Protein AF-A0A1S1ESU5-F1 (afdb_monomer_lite)

Sequence (89 aa):
MRKLVVVSAGVSDPSTTRILANRIAEAVDVQVSKRGEGLEIEYIELRELAVSLGTVMSTGLYDEKLRTALDTVSGADGLIAATPVFARP

Foldseek 3Di:
DAEEEEEFAADDVVGPLVVVSVVVVVVVQVVCVVVVHGYDYHYHYVNVCVVQVVCCVVPVDGDPVRVVVVVSVVPHPYYHYTYDDDDDD

pLDDT: mean 95.57, std 6.14, range [59.78, 98.81]

Structure (mmCIF, N/CA/C/O backbone):
data_AF-A0A1S1ESU5-F1
#
_entry.id   AF-A0A1S1ESU5-F1
#
loop_
_atom_site.group_PDB
_atom_site.id
_atom_site.type_symbol
_atom_site.label_atom_id
_atom_site.label_alt_id
_atom_site.label_comp_id
_atom_site.label_asym_id
_atom_site.label_entity_id
_atom_site.label_seq_id
_atom_site.pdbx_PDB_ins_code
_atom_site.Cartn_x
_atom_site.Cartn_y
_atom_site.Cartn_z
_atom_site.occupancy
_atom_site.B_iso_or_equiv
_atom_site.auth_seq_id
_atom_site.auth_comp_id
_atom_site.auth_asym_id
_atom_site.auth_atom_id
_atom_site.pdbx_PDB_model_num
ATOM 1 N N . MET A 1 1 ? -6.685 -6.745 15.195 1.00 84.81 1 MET A N 1
ATOM 2 C CA . MET A 1 1 ? -6.379 -5.418 14.626 1.00 84.81 1 MET A CA 1
ATOM 3 C C . MET A 1 1 ? -6.570 -5.554 13.129 1.00 84.81 1 MET A C 1
ATOM 5 O O . MET A 1 1 ? -6.109 -6.555 12.596 1.00 84.81 1 MET A O 1
ATOM 9 N N . ARG A 1 2 ? -7.342 -4.667 12.499 1.00 96.31 2 ARG A N 1
ATOM 10 C CA . ARG A 1 2 ? -7.571 -4.684 11.048 1.00 96.31 2 ARG A CA 1
ATOM 11 C C . ARG A 1 2 ? -6.350 -4.120 10.338 1.00 96.31 2 ARG A C 1
ATOM 13 O O . ARG A 1 2 ? -5.749 -3.195 10.869 1.00 96.31 2 ARG A O 1
ATOM 20 N N . LYS A 1 3 ? -6.018 -4.628 9.157 1.00 98.19 3 LYS A N 1
ATOM 21 C CA . LYS A 1 3 ? -4.893 -4.147 8.349 1.00 98.19 3 LYS A CA 1
ATOM 22 C C . LYS A 1 3 ? -5.376 -3.325 7.163 1.00 98.19 3 LYS A C 1
ATOM 24 O O . LYS A 1 3 ? -6.107 -3.829 6.315 1.00 98.19 3 LYS A O 1
ATOM 29 N N . LEU A 1 4 ? -4.952 -2.072 7.086 1.00 98.62 4 LEU A N 1
ATOM 30 C CA . LEU A 1 4 ? -5.166 -1.192 5.943 1.00 98.62 4 LEU A CA 1
ATOM 31 C C . LEU A 1 4 ? -3.836 -0.961 5.234 1.00 98.62 4 LEU A C 1
ATOM 33 O O . LEU A 1 4 ? -2.884 -0.478 5.841 1.00 98.62 4 LEU A O 1
ATOM 37 N N . VAL A 1 5 ? -3.794 -1.234 3.935 1.00 98.81 5 VAL A N 1
ATOM 38 C CA . VAL A 1 5 ? -2.636 -0.903 3.103 1.00 98.81 5 VAL A CA 1
ATOM 39 C C . VAL A 1 5 ? -2.948 0.306 2.238 1.00 98.81 5 VAL A C 1
ATOM 41 O O . VAL A 1 5 ? -3.998 0.390 1.599 1.00 98.81 5 VAL A O 1
ATOM 44 N N . VAL A 1 6 ? -2.018 1.252 2.203 1.00 98.69 6 VAL A N 1
ATOM 45 C CA . VAL A 1 6 ? -2.102 2.466 1.397 1.00 98.69 6 VAL A CA 1
ATOM 46 C C . VAL A 1 6 ? -1.003 2.439 0.344 1.00 98.69 6 VAL A C 1
ATOM 48 O O . VAL A 1 6 ? 0.174 2.593 0.659 1.00 98.69 6 VAL A O 1
ATOM 51 N N . VAL A 1 7 ? -1.384 2.280 -0.919 1.00 98.50 7 VAL A N 1
ATOM 52 C CA . VAL A 1 7 ? -0.477 2.310 -2.068 1.00 98.50 7 VAL A CA 1
ATOM 53 C C . VAL A 1 7 ? -0.527 3.694 -2.713 1.00 98.50 7 VAL A C 1
ATOM 55 O O . VAL A 1 7 ? -1.570 4.120 -3.209 1.00 98.50 7 VAL A O 1
ATOM 58 N N . SER A 1 8 ? 0.604 4.398 -2.723 1.00 97.94 8 SER A N 1
ATOM 59 C CA . SER A 1 8 ? 0.760 5.722 -3.336 1.00 97.94 8 SER A CA 1
ATOM 60 C C . SER A 1 8 ? 1.686 5.649 -4.551 1.00 97.94 8 SER A C 1
ATOM 62 O O . SER A 1 8 ? 2.824 5.189 -4.464 1.00 97.94 8 SER A O 1
ATOM 64 N N . ALA A 1 9 ? 1.199 6.139 -5.692 1.00 96.50 9 ALA A N 1
ATOM 65 C CA . ALA A 1 9 ? 1.953 6.233 -6.943 1.00 96.50 9 ALA A CA 1
ATOM 66 C C . ALA A 1 9 ? 2.528 7.641 -7.206 1.00 96.50 9 ALA A C 1
ATOM 68 O O . ALA A 1 9 ? 2.878 7.973 -8.337 1.00 96.50 9 ALA A O 1
ATOM 69 N N . GLY A 1 10 ? 2.596 8.502 -6.183 1.00 93.38 10 GLY A N 1
ATOM 70 C CA . GLY A 1 10 ? 3.171 9.840 -6.319 1.00 93.38 10 GLY A CA 1
ATOM 71 C C . GLY A 1 10 ? 4.691 9.809 -6.520 1.00 93.38 10 GLY A C 1
ATOM 72 O O . GLY A 1 10 ? 5.405 9.097 -5.814 1.00 93.38 10 GLY A O 1
ATOM 73 N N . VAL A 1 11 ? 5.186 10.610 -7.466 1.00 91.88 11 VAL A N 1
ATOM 74 C CA . VAL A 1 11 ? 6.598 10.609 -7.905 1.00 91.88 11 VAL A CA 1
ATOM 75 C C . VAL A 1 11 ? 7.427 11.795 -7.391 1.00 91.88 11 VAL A C 1
ATOM 77 O O . VAL A 1 11 ? 8.628 11.846 -7.633 1.00 91.88 11 VAL A O 1
ATOM 80 N N . SER A 1 12 ? 6.805 12.748 -6.693 1.00 88.75 12 SER A N 1
ATOM 81 C CA . SER A 1 12 ? 7.459 13.946 -6.141 1.00 88.75 12 SER A CA 1
ATOM 82 C C . SER A 1 12 ? 7.657 13.845 -4.628 1.00 88.75 12 SER A C 1
ATOM 84 O O . SER A 1 12 ? 6.952 13.084 -3.965 1.00 88.75 12 SER A O 1
ATOM 86 N N . ASP A 1 13 ? 8.564 14.657 -4.082 1.00 86.19 13 ASP A N 1
ATOM 87 C CA . ASP A 1 13 ? 8.758 14.826 -2.640 1.00 86.19 13 ASP A CA 1
ATOM 88 C C . ASP A 1 13 ? 8.758 16.331 -2.281 1.00 86.19 13 ASP A C 1
ATOM 90 O O . ASP A 1 13 ? 9.673 17.044 -2.703 1.00 86.19 13 ASP A O 1
ATOM 94 N N . PRO A 1 14 ? 7.724 16.860 -1.590 1.00 84.69 14 PRO A N 1
ATOM 95 C CA . PRO A 1 14 ? 6.549 16.153 -1.066 1.00 84.69 14 PRO A CA 1
ATOM 96 C C . PRO A 1 14 ? 5.540 15.735 -2.159 1.00 84.69 14 PRO A C 1
ATOM 98 O O . PRO A 1 14 ? 5.397 16.388 -3.192 1.00 84.69 14 PRO A O 1
ATOM 101 N N . SER A 1 15 ? 4.780 14.661 -1.906 1.00 90.75 15 SER A N 1
ATOM 102 C CA . SER A 1 15 ? 3.753 14.121 -2.820 1.00 90.75 15 SER A CA 1
ATOM 103 C C . SER A 1 15 ? 2.334 14.523 -2.400 1.00 90.75 15 SER A C 1
ATOM 105 O O . SER A 1 15 ? 1.834 14.098 -1.357 1.00 90.75 15 SER A O 1
ATOM 107 N N . THR A 1 16 ? 1.624 15.273 -3.247 1.00 94.31 16 THR A N 1
ATOM 108 C CA . THR A 1 16 ? 0.196 15.595 -3.037 1.00 94.31 16 THR A CA 1
ATOM 109 C C . THR A 1 16 ? -0.693 14.352 -3.079 1.00 94.31 16 THR A C 1
ATOM 111 O O . THR A 1 16 ? -1.667 14.267 -2.332 1.00 94.31 16 THR A O 1
ATOM 114 N N . THR A 1 17 ? -0.325 13.355 -3.891 1.00 96.12 17 THR A N 1
ATOM 115 C CA . THR A 1 17 ? -0.985 12.041 -3.925 1.00 96.12 17 THR A CA 1
ATOM 116 C C . THR A 1 17 ? -0.879 11.342 -2.570 1.00 96.12 17 THR A C 1
ATOM 118 O O . THR A 1 17 ? -1.882 10.843 -2.061 1.00 96.12 17 THR A O 1
ATOM 121 N N . ARG A 1 18 ? 0.303 11.371 -1.937 1.00 95.88 18 ARG A N 1
ATOM 122 C CA . ARG A 1 18 ? 0.520 10.773 -0.613 1.00 95.88 18 ARG A CA 1
ATOM 123 C C . ARG A 1 18 ? -0.228 11.526 0.484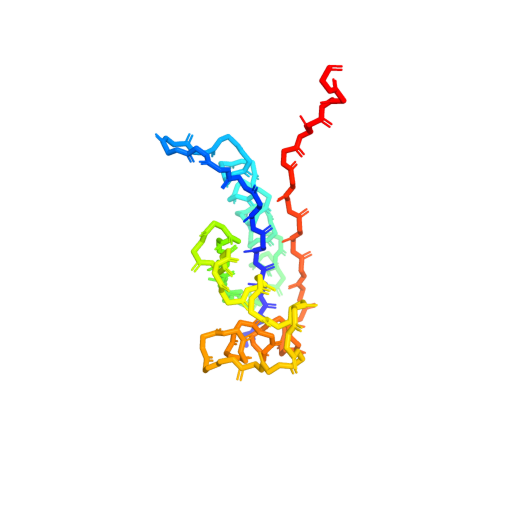 1.00 95.88 18 ARG A C 1
ATOM 125 O O . ARG A 1 18 ? -0.825 10.894 1.346 1.00 95.88 18 ARG A O 1
ATOM 132 N N . ILE A 1 19 ? -0.255 12.859 0.429 1.00 96.75 19 ILE A N 1
ATOM 133 C CA . ILE A 1 19 ? -1.013 13.680 1.389 1.00 96.75 19 ILE A CA 1
ATOM 134 C C . ILE A 1 19 ? -2.508 13.346 1.331 1.00 96.75 19 ILE A C 1
ATOM 136 O O . ILE A 1 19 ? -3.136 13.171 2.374 1.00 96.75 19 ILE A O 1
ATOM 140 N N . LEU A 1 20 ? -3.083 13.231 0.129 1.00 97.12 20 LEU A N 1
ATOM 141 C CA . LEU A 1 20 ? -4.477 12.815 -0.031 1.00 97.12 20 LEU A CA 1
ATOM 142 C C . LEU A 1 20 ? -4.704 11.403 0.528 1.00 97.12 20 LEU A C 1
ATOM 144 O O . LEU A 1 20 ? -5.652 11.196 1.279 1.00 97.12 20 LEU A O 1
ATOM 148 N N . ALA A 1 21 ? -3.822 10.457 0.201 1.00 98.12 21 ALA A N 1
ATOM 149 C CA . ALA A 1 21 ? -3.920 9.081 0.676 1.00 98.12 21 ALA A CA 1
ATOM 150 C C . ALA A 1 21 ? -3.873 8.986 2.214 1.00 98.12 21 ALA A C 1
ATOM 152 O O . ALA A 1 21 ? -4.703 8.296 2.801 1.00 98.12 21 ALA A O 1
ATOM 153 N N . ASN A 1 22 ? -2.977 9.740 2.866 1.00 97.69 22 ASN A N 1
ATOM 154 C CA . ASN A 1 22 ? -2.894 9.817 4.329 1.00 97.69 22 ASN A CA 1
ATOM 155 C C . ASN A 1 22 ? -4.198 10.346 4.941 1.00 97.69 22 ASN A C 1
ATOM 157 O O . ASN A 1 22 ? -4.716 9.746 5.873 1.00 97.69 22 ASN A O 1
ATOM 161 N N . ARG A 1 23 ? -4.783 11.415 4.382 1.00 98.31 23 ARG A N 1
ATOM 162 C CA . ARG A 1 23 ? -6.055 11.972 4.883 1.00 98.31 23 ARG A CA 1
ATOM 163 C C . ARG A 1 23 ? -7.214 10.982 4.772 1.00 98.31 23 ARG A C 1
ATOM 165 O O . ARG A 1 23 ? -8.076 10.939 5.645 1.00 98.31 23 ARG A O 1
ATOM 172 N N . ILE A 1 24 ? -7.251 10.191 3.698 1.00 98.56 24 ILE A N 1
ATOM 173 C CA . ILE A 1 24 ? -8.251 9.126 3.546 1.00 98.56 24 ILE A CA 1
ATOM 174 C C . ILE A 1 24 ? -8.003 8.035 4.596 1.00 98.56 24 ILE A C 1
ATOM 176 O O . ILE A 1 24 ? -8.951 7.609 5.247 1.00 98.56 24 ILE A O 1
ATOM 180 N N . ALA A 1 25 ? -6.750 7.622 4.804 1.00 98.56 25 ALA A N 1
ATOM 181 C CA . ALA A 1 25 ? -6.393 6.611 5.799 1.00 98.56 25 ALA A CA 1
ATOM 182 C C . ALA A 1 25 ? -6.744 7.048 7.234 1.00 98.56 25 ALA A C 1
ATOM 184 O O . ALA A 1 25 ? -7.357 6.278 7.968 1.00 98.56 25 ALA A O 1
ATOM 185 N N . GLU A 1 26 ? -6.464 8.302 7.600 1.00 98.31 26 GLU A N 1
ATOM 186 C CA . GLU A 1 26 ? -6.876 8.913 8.874 1.00 98.31 26 GLU A CA 1
ATOM 187 C C . GLU A 1 26 ? -8.403 8.894 9.046 1.00 98.31 26 GLU A C 1
ATOM 189 O O . GLU A 1 26 ? -8.920 8.551 10.109 1.00 98.31 26 GLU A O 1
ATOM 194 N N . ALA A 1 27 ? -9.159 9.216 7.990 1.00 98.50 27 ALA A N 1
ATOM 195 C CA . ALA A 1 27 ? -10.616 9.154 8.040 1.00 98.50 27 ALA A CA 1
ATOM 196 C C . ALA A 1 27 ? -11.130 7.716 8.230 1.00 98.50 27 ALA A C 1
ATOM 198 O O . ALA A 1 27 ? -12.106 7.515 8.956 1.00 98.50 27 ALA A O 1
ATOM 199 N N . VAL A 1 28 ? -10.484 6.720 7.611 1.00 98.31 28 VAL A N 1
ATOM 200 C CA . VAL A 1 28 ? -10.811 5.298 7.806 1.00 98.31 28 VAL A CA 1
ATOM 201 C C . VAL A 1 28 ? -10.514 4.871 9.244 1.00 98.31 28 VAL A C 1
ATOM 203 O O . VAL A 1 28 ? -11.384 4.268 9.871 1.00 98.31 28 VAL A O 1
ATOM 206 N N . ASP A 1 29 ? -9.357 5.243 9.795 1.00 98.19 29 ASP A N 1
ATOM 207 C CA . ASP A 1 29 ? -8.984 4.947 11.183 1.00 98.19 29 ASP A CA 1
ATOM 208 C C . ASP A 1 29 ? -10.012 5.479 12.186 1.00 98.19 29 ASP A C 1
ATOM 210 O O . ASP A 1 29 ? -10.497 4.739 13.043 1.00 98.19 29 ASP A O 1
ATOM 214 N N . VAL A 1 30 ? -10.464 6.724 12.007 1.00 98.19 30 VAL A N 1
ATOM 215 C CA . VAL A 1 30 ? -11.531 7.306 12.835 1.00 98.19 30 VAL A CA 1
ATOM 216 C C . VAL A 1 30 ? -12.814 6.469 12.775 1.00 98.19 30 VAL A C 1
ATOM 218 O O . VAL A 1 30 ? -13.490 6.299 13.791 1.00 98.19 30 VAL A O 1
ATOM 221 N N . GLN A 1 31 ? -13.192 5.951 11.603 1.00 97.94 31 GLN A N 1
ATOM 222 C CA . GLN A 1 31 ? -14.411 5.145 11.458 1.00 97.94 31 GLN A CA 1
ATOM 223 C C . GLN A 1 31 ? -14.270 3.739 12.046 1.00 97.94 31 GLN A C 1
ATOM 225 O O . GLN A 1 31 ? -15.242 3.227 12.603 1.00 97.94 31 GLN A O 1
ATOM 230 N N . VAL A 1 32 ? -13.090 3.125 11.943 1.00 97.50 32 VAL A N 1
ATOM 231 C CA . VAL A 1 32 ? -12.794 1.815 12.542 1.00 97.50 32 VAL A CA 1
ATOM 232 C C . VAL A 1 32 ? -12.741 1.937 14.067 1.00 97.50 32 VAL A C 1
ATOM 234 O O . VAL A 1 32 ? -13.441 1.206 14.768 1.00 97.50 32 VAL A O 1
ATOM 237 N N . SER A 1 33 ? -12.043 2.953 14.575 1.00 95.81 33 SER A N 1
ATOM 238 C CA . SER A 1 33 ? -11.947 3.262 16.005 1.00 95.81 33 SER A CA 1
ATOM 239 C C . SER A 1 33 ? -13.313 3.519 16.648 1.00 95.81 33 SER A C 1
ATOM 241 O O . SER A 1 33 ? -13.589 3.036 17.745 1.00 95.81 33 SER A O 1
ATOM 243 N N . LYS A 1 34 ? -14.234 4.203 15.951 1.00 97.06 34 LYS A N 1
ATOM 244 C CA . LYS A 1 34 ? -15.622 4.408 16.420 1.00 97.06 34 LYS A CA 1
ATOM 245 C C . LYS A 1 34 ? -16.405 3.111 16.643 1.00 97.06 34 LYS A C 1
ATOM 247 O O . LYS A 1 34 ? -17.387 3.126 17.379 1.00 97.06 34 LYS A O 1
ATOM 252 N N . ARG A 1 35 ? -15.999 2.008 16.011 1.00 96.06 35 ARG A N 1
ATOM 253 C CA . ARG A 1 35 ? -16.607 0.678 16.184 1.00 96.06 35 ARG A CA 1
ATOM 254 C C . ARG A 1 35 ? -15.953 -0.125 17.312 1.00 96.06 35 ARG A C 1
ATOM 256 O O . ARG A 1 35 ? -16.357 -1.256 17.553 1.00 96.06 35 ARG A O 1
ATOM 263 N N . GLY A 1 36 ? -14.967 0.450 18.005 1.00 96.44 36 GLY A N 1
ATOM 264 C CA . GLY A 1 36 ? -14.184 -0.237 19.033 1.00 96.44 36 GLY A CA 1
ATOM 265 C C . GLY A 1 36 ? -13.137 -1.201 18.467 1.00 96.44 36 GLY A C 1
ATOM 266 O O . GLY A 1 36 ? -12.596 -2.015 19.210 1.00 96.44 36 GLY A O 1
ATOM 267 N N . GLU A 1 37 ? -12.852 -1.130 17.164 1.00 96.56 37 GLU A N 1
ATOM 268 C CA . GLU A 1 37 ? -11.795 -1.900 16.505 1.00 96.56 37 GLU A CA 1
ATOM 269 C C . GLU A 1 37 ? -10.523 -1.043 16.365 1.00 96.56 37 GLU A C 1
ATOM 271 O O . GLU A 1 37 ? -10.598 0.179 16.294 1.00 96.56 37 GLU A O 1
ATOM 276 N N . GLY A 1 38 ? -9.348 -1.675 16.306 1.00 95.81 38 GLY A N 1
ATOM 277 C CA . GLY A 1 38 ? -8.079 -0.996 16.004 1.00 95.81 38 GLY A CA 1
ATOM 278 C C . GLY A 1 38 ? -7.630 -1.236 14.563 1.00 95.81 38 GLY A C 1
ATOM 279 O O . GLY A 1 38 ? -7.834 -2.343 14.048 1.00 95.81 38 GLY A O 1
ATOM 280 N N . LEU A 1 39 ? -6.987 -0.238 13.952 1.00 98.06 39 LEU A N 1
ATOM 281 C CA . LEU A 1 39 ? -6.485 -0.267 12.577 1.00 98.06 39 LEU A CA 1
ATOM 282 C C . LEU A 1 39 ? -4.953 -0.124 12.539 1.00 98.06 39 LEU A C 1
ATOM 284 O O . LEU A 1 39 ? -4.394 0.840 13.049 1.00 98.06 39 LEU A O 1
ATOM 288 N N . GLU A 1 40 ? -4.279 -1.083 11.916 1.00 98.19 40 GLU A N 1
ATOM 289 C CA . GLU A 1 40 ? -2.866 -1.019 11.542 1.00 98.19 40 GLU A CA 1
ATOM 290 C C . GLU A 1 40 ? -2.776 -0.494 10.107 1.00 98.19 40 GLU A C 1
ATOM 292 O O . GLU A 1 40 ? -3.448 -1.025 9.221 1.00 98.19 40 GLU A O 1
ATOM 297 N N . ILE A 1 41 ? -1.981 0.555 9.875 1.00 98.38 41 ILE A N 1
ATOM 298 C CA . ILE A 1 41 ? -1.857 1.188 8.558 1.00 98.38 41 ILE A CA 1
ATOM 299 C C . ILE A 1 41 ? -0.430 1.022 8.042 1.00 98.38 41 ILE A C 1
ATOM 301 O O . ILE A 1 41 ? 0.509 1.589 8.601 1.00 98.38 41 ILE A O 1
ATOM 305 N N . GLU A 1 42 ? -0.282 0.299 6.936 1.00 98.25 42 GLU A N 1
ATOM 306 C CA . GLU A 1 42 ? 0.980 0.138 6.217 1.00 98.25 42 GLU A CA 1
ATOM 307 C C . GLU A 1 42 ? 0.965 0.968 4.931 1.00 98.25 42 GLU A C 1
ATOM 309 O O . GLU A 1 42 ? -0.027 1.015 4.202 1.00 98.25 42 GLU A O 1
ATOM 314 N N . TYR A 1 43 ? 2.082 1.627 4.630 1.00 97.81 43 TYR A N 1
ATOM 315 C CA . TYR A 1 43 ? 2.198 2.489 3.460 1.00 97.81 43 TYR A CA 1
ATOM 316 C C . TYR A 1 43 ? 3.232 1.952 2.477 1.00 97.81 43 TYR A C 1
ATOM 318 O O . TYR A 1 43 ? 4.385 1.733 2.839 1.00 97.81 43 TYR A O 1
ATOM 326 N N . ILE A 1 44 ? 2.832 1.834 1.213 1.00 98.25 44 ILE A N 1
ATOM 327 C CA . ILE A 1 44 ? 3.677 1.400 0.103 1.00 98.25 44 ILE A CA 1
ATOM 328 C C . ILE A 1 44 ? 3.805 2.546 -0.899 1.00 98.25 44 ILE A C 1
ATOM 330 O O . ILE A 1 44 ? 2.820 3.017 -1.471 1.00 98.25 44 ILE A O 1
ATOM 334 N N . GLU A 1 45 ? 5.038 2.982 -1.140 1.00 96.56 45 GLU A N 1
ATOM 335 C CA . GLU A 1 45 ? 5.359 4.021 -2.119 1.00 96.56 45 GLU A CA 1
ATOM 336 C C . GLU A 1 45 ? 5.904 3.387 -3.396 1.00 96.56 45 GLU A C 1
ATOM 338 O O . GLU A 1 45 ? 7.013 2.850 -3.414 1.00 96.56 45 GLU A O 1
ATOM 343 N N . LEU A 1 46 ? 5.155 3.475 -4.498 1.00 96.19 46 LEU A N 1
ATOM 344 C CA . LEU A 1 46 ? 5.548 2.812 -5.746 1.00 96.19 46 LEU A CA 1
ATOM 345 C C . LEU A 1 46 ? 6.861 3.352 -6.320 1.00 96.19 46 LEU A C 1
ATOM 347 O O . LEU A 1 46 ? 7.589 2.598 -6.963 1.00 96.19 46 LEU A O 1
ATOM 351 N N . ARG A 1 47 ? 7.215 4.618 -6.048 1.00 94.19 47 ARG A N 1
ATOM 352 C CA . ARG A 1 47 ? 8.518 5.181 -6.451 1.00 94.19 47 ARG A CA 1
ATOM 353 C C . ARG A 1 47 ? 9.691 4.372 -5.888 1.00 94.19 47 ARG A C 1
ATOM 355 O O . ARG A 1 47 ? 10.709 4.225 -6.552 1.00 94.19 47 ARG A O 1
ATOM 362 N N . GLU A 1 48 ? 9.534 3.798 -4.696 1.00 95.06 48 GLU A N 1
ATOM 363 C CA . GLU A 1 48 ? 10.569 2.993 -4.048 1.00 95.06 48 GLU A CA 1
ATOM 364 C C . GLU A 1 48 ? 10.631 1.568 -4.608 1.00 95.06 48 GLU A C 1
ATOM 366 O O . GLU A 1 48 ? 11.633 0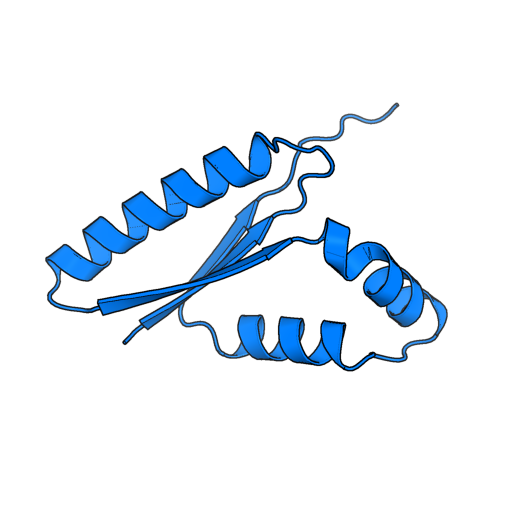.878 -4.421 1.00 95.06 48 GLU A O 1
ATOM 371 N N . LEU A 1 49 ? 9.574 1.127 -5.294 1.00 97.12 49 LEU A N 1
ATOM 372 C CA . LEU A 1 49 ? 9.473 -0.170 -5.963 1.00 97.12 49 LEU A CA 1
ATOM 373 C C . LEU A 1 49 ? 9.713 -0.075 -7.474 1.00 97.12 49 LEU A C 1
ATOM 375 O O . LEU A 1 49 ? 9.631 -1.089 -8.158 1.00 97.12 49 LEU A O 1
ATOM 379 N N . ALA A 1 50 ? 10.018 1.108 -8.014 1.00 95.69 50 ALA A N 1
ATOM 380 C CA . ALA A 1 50 ? 10.084 1.336 -9.457 1.00 95.69 50 ALA A CA 1
ATOM 381 C C . ALA A 1 50 ? 11.048 0.375 -10.181 1.00 95.69 50 ALA A C 1
ATOM 383 O O . ALA A 1 50 ? 10.698 -0.190 -11.216 1.00 95.69 50 ALA A O 1
ATOM 384 N N . VAL A 1 51 ? 12.237 0.139 -9.614 1.00 96.88 51 VAL A N 1
ATOM 385 C CA . VAL A 1 51 ? 13.232 -0.792 -10.180 1.00 96.88 51 VAL A CA 1
ATOM 386 C C . VAL A 1 51 ? 12.754 -2.243 -10.088 1.00 96.88 51 VAL A C 1
ATOM 3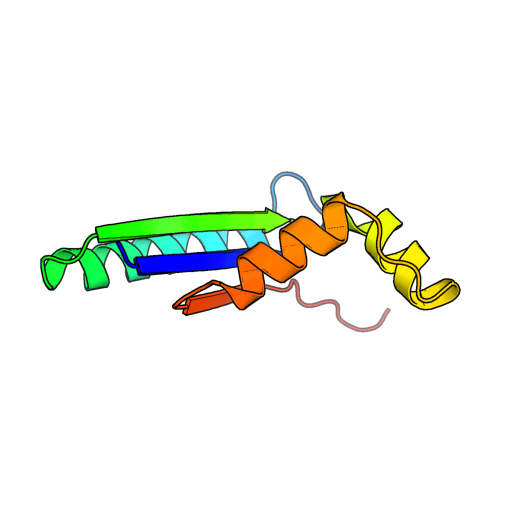88 O O . VAL A 1 51 ? 12.847 -2.983 -11.069 1.00 96.88 51 VAL A O 1
ATOM 391 N N . SER A 1 52 ? 12.202 -2.645 -8.943 1.00 97.62 52 SER A N 1
ATOM 392 C CA . SER A 1 52 ? 11.658 -3.990 -8.732 1.00 97.62 52 SER A CA 1
ATOM 393 C C . SER A 1 52 ? 10.502 -4.286 -9.694 1.00 97.62 52 SER A C 1
ATOM 395 O O . SER A 1 52 ? 10.457 -5.348 -10.313 1.00 97.62 52 SER A O 1
ATOM 397 N N . LEU A 1 53 ? 9.611 -3.309 -9.900 1.00 97.12 53 LEU A N 1
ATOM 398 C CA . LEU A 1 53 ? 8.507 -3.379 -10.858 1.00 97.12 53 LEU A CA 1
ATOM 399 C C . LEU A 1 53 ? 9.018 -3.487 -12.302 1.00 97.12 53 LEU A C 1
ATOM 401 O O . LEU A 1 53 ? 8.564 -4.346 -13.054 1.00 97.12 53 LEU A O 1
ATOM 405 N N . GLY A 1 54 ? 10.010 -2.683 -12.692 1.00 97.56 54 GLY A N 1
ATOM 406 C CA . GLY A 1 54 ? 10.634 -2.804 -14.014 1.00 97.56 54 GLY A CA 1
ATOM 407 C C . GLY A 1 54 ? 11.287 -4.175 -14.238 1.00 97.56 54 GLY A C 1
ATOM 408 O O . GLY A 1 54 ? 11.177 -4.762 -15.317 1.00 97.56 54 GLY A O 1
ATOM 409 N N . THR A 1 55 ? 11.918 -4.723 -13.199 1.00 97.38 55 THR A N 1
ATOM 410 C CA . THR A 1 55 ? 12.564 -6.042 -13.238 1.00 97.38 55 THR A CA 1
ATOM 411 C C . THR A 1 55 ? 11.542 -7.157 -13.430 1.00 97.38 55 THR A C 1
ATOM 413 O O . THR A 1 55 ? 11.706 -7.977 -14.335 1.00 97.38 55 THR A O 1
ATOM 416 N N . VAL A 1 56 ? 10.450 -7.174 -12.657 1.00 97.62 56 VAL A N 1
ATOM 417 C CA . VAL A 1 56 ? 9.423 -8.215 -12.810 1.00 97.62 56 VAL A CA 1
ATOM 418 C C . VAL A 1 56 ? 8.702 -8.108 -14.154 1.00 97.62 56 VAL A C 1
ATOM 420 O O . VAL A 1 56 ? 8.417 -9.128 -14.772 1.00 97.62 56 VAL A O 1
ATOM 423 N N . MET A 1 57 ? 8.464 -6.893 -14.660 1.00 97.31 57 MET A N 1
ATOM 424 C CA . MET A 1 57 ? 7.808 -6.693 -15.957 1.00 97.31 57 MET A CA 1
ATOM 425 C C . MET A 1 57 ? 8.659 -7.177 -17.136 1.00 97.31 57 MET A C 1
ATOM 427 O O . MET A 1 57 ? 8.110 -7.574 -18.159 1.00 97.31 57 MET A O 1
ATOM 431 N N . SER A 1 58 ? 9.986 -7.136 -17.007 1.00 97.56 58 SER A N 1
ATOM 432 C CA . SER A 1 58 ? 10.915 -7.530 -18.075 1.00 97.56 58 SER A CA 1
ATOM 433 C C . SER A 1 58 ? 11.374 -8.984 -17.980 1.00 97.56 58 SER A C 1
ATOM 435 O O . SER A 1 58 ? 11.584 -9.625 -19.006 1.00 97.56 58 SER A O 1
ATOM 437 N N . THR A 1 59 ? 11.529 -9.513 -16.765 1.00 97.62 59 THR A N 1
ATOM 438 C CA . THR A 1 59 ? 12.119 -10.841 -16.524 1.00 97.62 59 THR A CA 1
ATOM 439 C C . THR A 1 59 ? 11.141 -11.855 -15.931 1.00 97.62 59 THR A C 1
ATOM 441 O O . THR A 1 59 ? 11.423 -13.049 -15.947 1.00 97.62 59 THR A O 1
ATOM 444 N N . GLY A 1 60 ? 10.014 -11.403 -15.371 1.00 96.44 60 GLY A N 1
ATOM 445 C CA . GLY A 1 60 ? 9.098 -12.230 -14.580 1.00 96.44 60 GLY A CA 1
ATOM 446 C C . GLY A 1 60 ? 9.601 -12.570 -13.171 1.00 96.44 60 GLY A C 1
ATOM 447 O O . GLY A 1 60 ? 8.911 -13.275 -12.434 1.00 96.44 60 GLY A O 1
ATOM 448 N N . LEU A 1 61 ? 10.786 -12.092 -12.774 1.00 96.25 61 LEU A N 1
ATOM 449 C CA . LEU A 1 61 ? 11.388 -12.391 -11.476 1.00 96.25 61 LEU A CA 1
ATOM 450 C C . LEU A 1 61 ? 11.004 -11.345 -10.427 1.00 96.25 61 LEU A C 1
ATOM 452 O O . LEU A 1 61 ? 11.156 -10.143 -10.638 1.00 96.25 61 LEU A O 1
ATOM 456 N N . TYR A 1 62 ? 10.547 -11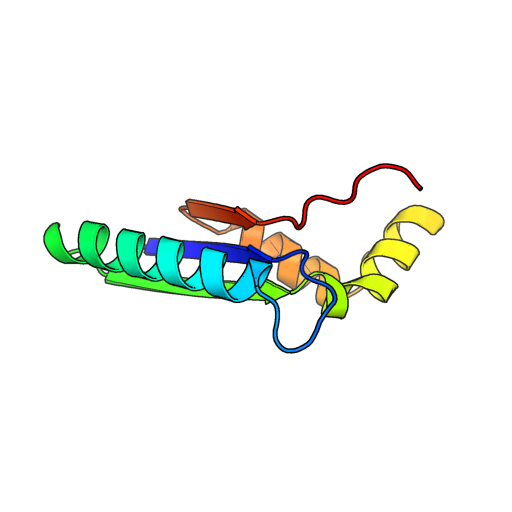.828 -9.274 1.00 96.81 62 TYR A N 1
ATOM 457 C CA . TYR A 1 62 ? 10.220 -11.007 -8.113 1.00 96.81 62 TYR A CA 1
ATOM 458 C C . TYR A 1 62 ? 11.413 -10.972 -7.159 1.00 96.81 62 TYR A C 1
ATOM 460 O O . TYR A 1 62 ? 11.888 -12.029 -6.727 1.00 96.81 62 TYR A O 1
ATOM 468 N N . ASP A 1 63 ? 11.874 -9.772 -6.811 1.00 96.88 63 ASP A N 1
ATOM 469 C CA . ASP A 1 63 ? 12.819 -9.586 -5.713 1.00 96.88 63 ASP A CA 1
ATOM 470 C C . ASP A 1 63 ? 12.104 -9.644 -4.351 1.00 96.88 63 ASP A C 1
ATOM 472 O O . ASP A 1 63 ? 10.875 -9.683 -4.261 1.00 96.88 63 ASP A O 1
ATOM 476 N N . GLU A 1 64 ? 12.883 -9.703 -3.270 1.00 97.44 64 GLU A N 1
ATOM 477 C CA . GLU A 1 64 ? 12.343 -9.770 -1.908 1.00 97.44 64 GLU A CA 1
ATOM 478 C C . GLU A 1 64 ? 11.477 -8.550 -1.582 1.00 97.44 64 GLU A C 1
ATOM 480 O O . GLU A 1 64 ? 10.397 -8.693 -1.019 1.00 97.44 64 GLU A O 1
ATOM 485 N N . LYS A 1 65 ? 11.897 -7.354 -2.010 1.00 96.94 65 LYS A N 1
ATOM 486 C CA . LYS A 1 65 ? 11.176 -6.110 -1.734 1.00 96.94 65 LYS A CA 1
ATOM 487 C C . LYS A 1 65 ? 9.774 -6.114 -2.348 1.00 96.94 65 LYS A C 1
ATOM 489 O O . LYS A 1 65 ? 8.807 -5.751 -1.679 1.00 96.94 65 LYS A O 1
ATOM 494 N N . LEU A 1 66 ? 9.653 -6.534 -3.607 1.00 97.62 66 LEU A N 1
ATOM 495 C CA . LEU A 1 66 ? 8.374 -6.633 -4.296 1.00 97.62 66 LEU A CA 1
ATOM 496 C C . LEU A 1 66 ? 7.514 -7.771 -3.741 1.00 97.62 66 LEU A C 1
ATOM 498 O O . LEU A 1 66 ? 6.307 -7.585 -3.621 1.00 97.62 66 LEU A O 1
ATOM 502 N N . ARG A 1 67 ? 8.108 -8.916 -3.368 1.00 97.88 67 ARG A N 1
ATOM 503 C CA . ARG A 1 67 ? 7.372 -9.996 -2.685 1.00 97.88 67 ARG A CA 1
ATOM 504 C C . ARG A 1 67 ? 6.764 -9.510 -1.377 1.00 97.88 67 ARG A C 1
ATOM 506 O O . ARG A 1 67 ? 5.558 -9.621 -1.221 1.00 97.88 67 ARG A O 1
ATOM 513 N N . THR A 1 68 ? 7.553 -8.873 -0.515 1.00 98.12 68 THR A N 1
ATOM 514 C CA . THR A 1 68 ? 7.062 -8.315 0.752 1.00 98.12 68 THR A CA 1
ATOM 515 C C . THR A 1 68 ? 5.928 -7.321 0.523 1.00 98.12 68 THR A C 1
ATOM 517 O O . THR A 1 68 ? 4.903 -7.401 1.188 1.00 98.12 68 THR A O 1
ATOM 520 N N . ALA A 1 69 ? 6.055 -6.422 -0.460 1.00 98.25 69 ALA A N 1
ATOM 521 C CA . ALA A 1 69 ? 4.984 -5.484 -0.791 1.00 98.25 69 ALA A CA 1
ATOM 522 C C . ALA A 1 69 ? 3.694 -6.194 -1.252 1.00 98.25 69 ALA A C 1
ATOM 524 O O . ALA A 1 69 ? 2.598 -5.798 -0.857 1.00 98.25 69 ALA A O 1
ATOM 525 N N . LEU A 1 70 ? 3.810 -7.243 -2.070 1.00 97.94 70 LEU A N 1
ATOM 526 C CA . LEU A 1 70 ? 2.667 -8.038 -2.529 1.00 97.94 70 LEU A CA 1
ATOM 527 C C . LEU A 1 70 ? 2.032 -8.851 -1.400 1.00 97.94 70 LEU A C 1
ATOM 529 O O . LEU A 1 70 ? 0.806 -8.929 -1.340 1.00 97.94 70 LEU A O 1
ATOM 533 N N . ASP A 1 71 ? 2.837 -9.410 -0.500 1.00 98.25 71 ASP A N 1
ATOM 534 C CA . ASP A 1 71 ? 2.370 -10.141 0.677 1.00 98.25 71 ASP A CA 1
ATOM 535 C C . ASP A 1 71 ? 1.634 -9.199 1.641 1.00 98.25 71 ASP A C 1
ATOM 537 O O . ASP A 1 71 ? 0.533 -9.521 2.090 1.00 98.25 71 ASP A O 1
ATOM 541 N N . THR A 1 72 ? 2.172 -7.996 1.880 1.00 98.38 72 THR A N 1
ATOM 542 C CA . THR A 1 72 ? 1.506 -6.934 2.651 1.00 98.38 72 THR A CA 1
ATOM 543 C C . THR A 1 72 ? 0.148 -6.579 2.043 1.00 98.38 72 THR A C 1
ATOM 545 O O . THR A 1 72 ? -0.856 -6.576 2.753 1.00 98.38 72 THR A O 1
ATOM 548 N N . VAL A 1 73 ? 0.077 -6.328 0.728 1.00 98.38 73 VAL A N 1
ATOM 549 C CA . VAL A 1 73 ? -1.194 -6.020 0.042 1.00 98.38 73 VAL A CA 1
ATOM 550 C C . VAL A 1 73 ? -2.176 -7.191 0.132 1.00 98.38 73 VAL A C 1
ATOM 552 O O . VAL A 1 73 ? -3.353 -6.981 0.411 1.00 98.38 73 VAL A O 1
ATOM 555 N N . SER A 1 74 ? -1.705 -8.419 -0.088 1.00 98.06 74 SER A N 1
ATOM 556 C CA . SER A 1 74 ? -2.551 -9.621 -0.095 1.00 98.06 74 SER A CA 1
ATOM 557 C C . SER A 1 74 ? -3.081 -9.980 1.295 1.00 98.06 74 SER A C 1
ATOM 559 O O . SER A 1 74 ? -4.144 -10.586 1.407 1.00 98.06 74 SER A O 1
ATOM 561 N N . GLY A 1 75 ? -2.355 -9.609 2.351 1.00 98.12 75 GLY A N 1
ATOM 562 C CA . GLY A 1 75 ? -2.756 -9.803 3.744 1.00 98.12 75 GLY A CA 1
ATOM 563 C C . GLY A 1 75 ? -3.631 -8.688 4.325 1.00 98.12 75 GLY A C 1
ATOM 564 O O . GLY A 1 75 ? -3.954 -8.746 5.513 1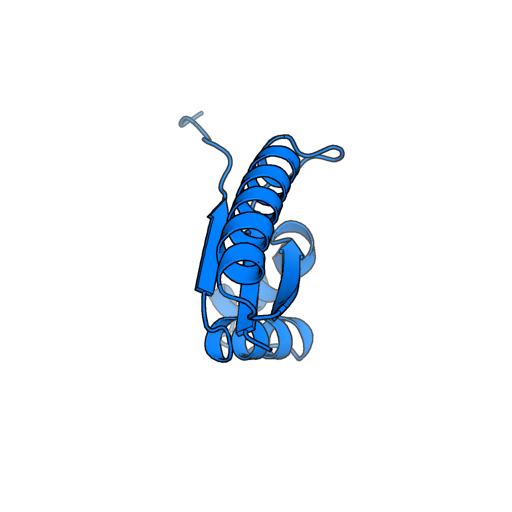.00 98.12 75 GLY A O 1
ATOM 565 N N . ALA A 1 76 ? -3.986 -7.665 3.543 1.00 98.56 76 ALA A N 1
ATOM 566 C CA . ALA A 1 76 ? -4.746 -6.516 4.022 1.00 98.56 76 ALA A CA 1
ATOM 567 C C . ALA A 1 76 ? -6.257 -6.798 4.122 1.00 98.56 76 ALA A C 1
ATOM 569 O O . ALA A 1 76 ? -6.850 -7.411 3.237 1.00 98.56 76 ALA A O 1
ATOM 570 N N . ASP A 1 77 ? -6.909 -6.264 5.160 1.00 98.19 77 ASP A N 1
ATOM 571 C CA . ASP A 1 77 ? -8.376 -6.201 5.261 1.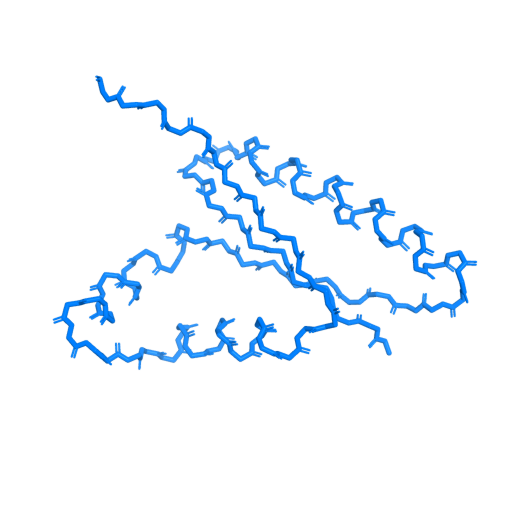00 98.19 77 ASP A CA 1
ATOM 572 C C . ASP A 1 77 ? -8.966 -5.077 4.385 1.00 98.19 77 ASP A C 1
ATOM 574 O O . ASP A 1 77 ? -10.151 -5.100 4.044 1.00 98.19 77 ASP A O 1
ATOM 578 N N . GLY A 1 78 ? -8.160 -4.064 4.047 1.00 98.06 78 GLY A N 1
ATOM 579 C CA . GLY A 1 78 ? -8.563 -2.921 3.232 1.00 98.06 78 GLY A CA 1
ATOM 580 C C . GLY A 1 78 ? -7.408 -2.330 2.426 1.00 98.06 78 GLY A C 1
ATOM 581 O O . GLY A 1 78 ? -6.246 -2.412 2.822 1.00 98.06 78 GLY A O 1
ATOM 582 N N . LEU A 1 79 ? -7.743 -1.695 1.301 1.00 98.44 79 LEU A N 1
ATOM 583 C CA . LEU A 1 79 ? -6.785 -1.086 0.380 1.00 98.44 79 LEU A CA 1
ATOM 584 C C . LEU A 1 79 ? -7.211 0.339 0.012 1.00 98.44 79 LEU A C 1
ATOM 586 O O . LEU A 1 79 ? -8.342 0.568 -0.416 1.00 98.44 79 LEU A O 1
ATOM 590 N N . ILE A 1 80 ? -6.274 1.281 0.103 1.00 98.62 80 ILE A N 1
ATOM 591 C CA . ILE A 1 80 ? -6.354 2.594 -0.546 1.00 98.62 80 ILE A CA 1
ATOM 592 C C . ILE A 1 80 ? -5.307 2.620 -1.656 1.00 98.62 80 ILE A C 1
ATOM 594 O O . ILE A 1 80 ? -4.118 2.504 -1.382 1.00 98.62 80 ILE A O 1
ATOM 598 N N . ALA A 1 81 ? -5.735 2.812 -2.902 1.00 98.31 81 ALA A N 1
ATOM 599 C CA . ALA A 1 81 ? -4.842 3.017 -4.038 1.00 98.31 81 ALA A CA 1
ATOM 600 C C . ALA A 1 81 ? -4.974 4.461 -4.541 1.00 98.31 81 ALA A C 1
ATOM 602 O O . ALA A 1 81 ? -6.041 4.870 -4.997 1.00 98.31 81 ALA A O 1
ATOM 603 N N . ALA A 1 82 ? -3.894 5.237 -4.449 1.00 97.81 82 ALA A N 1
ATOM 604 C CA . ALA A 1 82 ? -3.857 6.640 -4.845 1.00 97.81 82 ALA A CA 1
ATOM 605 C C . ALA A 1 82 ? -2.840 6.858 -5.970 1.00 97.81 82 ALA A C 1
ATOM 607 O O . ALA A 1 82 ? -1.658 6.539 -5.834 1.00 97.81 82 ALA A O 1
ATOM 608 N N . THR A 1 83 ? -3.298 7.448 -7.073 1.00 96.81 83 THR A N 1
ATOM 609 C CA . THR A 1 83 ? -2.478 7.744 -8.251 1.00 96.81 83 THR A CA 1
ATOM 610 C C . THR A 1 83 ? -2.535 9.229 -8.590 1.00 96.81 83 THR A C 1
ATOM 612 O O . THR A 1 83 ? -3.616 9.821 -8.505 1.00 96.81 83 THR A O 1
ATOM 615 N N . PRO A 1 84 ? -1.415 9.858 -8.995 1.00 94.81 84 PRO A N 1
ATOM 616 C CA . PRO A 1 84 ? -1.496 11.132 -9.688 1.00 94.81 84 PRO A CA 1
ATOM 617 C C . PRO A 1 84 ? -2.256 10.944 -11.006 1.00 94.81 84 PRO A C 1
ATOM 619 O O . PRO A 1 84 ? -2.296 9.850 -11.578 1.00 94.81 84 PRO A O 1
ATOM 622 N N . VAL A 1 85 ? -2.849 12.025 -11.502 1.00 94.06 85 VAL A N 1
ATOM 623 C CA . VAL A 1 85 ? -3.388 12.065 -12.861 1.00 94.06 85 VAL A CA 1
ATOM 624 C C . VAL A 1 85 ? -2.276 12.552 -13.777 1.00 94.06 85 VAL A C 1
ATOM 626 O O . VAL A 1 85 ? -1.912 13.726 -13.748 1.00 94.06 85 VAL A O 1
ATOM 629 N N . PHE A 1 86 ? -1.739 11.657 -14.597 1.00 87.94 86 PHE A N 1
ATOM 630 C CA . PHE A 1 86 ? -0.900 12.041 -15.724 1.00 87.94 86 PHE A CA 1
ATOM 631 C C . PHE A 1 86 ? -1.796 12.169 -16.955 1.00 87.94 86 PHE A C 1
ATOM 633 O O . PHE A 1 86 ? -2.300 11.174 -17.475 1.00 87.94 86 PHE A O 1
ATOM 640 N N . ALA A 1 87 ? -2.047 13.402 -17.399 1.00 76.62 87 ALA A N 1
ATOM 641 C CA . ALA A 1 87 ? -2.587 13.620 -18.735 1.00 76.62 87 ALA A CA 1
ATOM 642 C C . ALA A 1 87 ? -1.526 13.186 -19.761 1.00 76.62 87 ALA A C 1
ATOM 644 O O . ALA A 1 87 ? -0.328 13.253 -19.476 1.00 76.62 87 ALA A O 1
ATOM 645 N N . ARG A 1 88 ? -1.957 12.700 -20.933 1.00 65.69 88 ARG A N 1
ATOM 646 C CA . ARG A 1 88 ? -1.024 12.408 -22.032 1.00 65.69 88 ARG A CA 1
ATOM 647 C C . ARG A 1 88 ? -0.148 13.642 -22.327 1.00 65.69 88 ARG A C 1
ATOM 649 O O . ARG A 1 88 ? -0.635 14.750 -22.102 1.00 65.69 88 ARG A O 1
ATOM 656 N N . PRO A 1 89 ? 1.102 13.432 -22.786 1.00 59.78 89 PRO A N 1
ATOM 657 C CA . PRO A 1 89 ? 2.007 14.524 -23.133 1.00 59.78 89 PRO A CA 1
ATOM 658 C C . PRO A 1 89 ? 1.376 15.503 -24.125 1.00 59.78 89 PRO A C 1
ATOM 660 O O . PRO A 1 89 ? 0.547 15.049 -24.952 1.00 59.78 89 PRO A O 1
#

Radius of gyration: 14.63 Å; chains: 1; bounding box: 30×28×42 Å

Secondary structure (DSSP, 8-state):
-EEEEEEE---SSS-HHHHHHHHHHHHHHHHHHTTT--EEEEEEEGGGGHHHHHHHHHH-PPPHHHHHHHHHHHT-SEEEEE-------